Protein AF-A1D9Z2-F1 (afdb_monomer)

Organism: Neosartorya fischeri (strain ATCC 1020 / DSM 3700 / CBS 544.65 / FGSC A1164 / JCM 1740 / NRRL 181 / WB 181) (NCBI:txid331117)

Radius of gyration: 16.31 Å; Cα contacts (8 Å, |Δi|>4): 126; chains: 1; bounding box: 40×35×43 Å

pLDDT: mean 83.29, std 16.15, range [29.52, 97.5]

Mean predicted aligned error: 6.95 Å

Structure (mmCIF, N/CA/C/O backbone):
data_AF-A1D9Z2-F1
#
_entry.id   AF-A1D9Z2-F1
#
loop_
_atom_site.group_PDB
_atom_site.id
_atom_site.type_symbol
_atom_site.label_atom_id
_atom_site.label_alt_id
_atom_site.label_comp_id
_atom_site.label_asym_id
_atom_site.label_entity_id
_atom_site.label_seq_id
_atom_site.pdbx_PDB_ins_code
_atom_site.Cartn_x
_atom_site.Cartn_y
_atom_site.Cartn_z
_atom_site.occupancy
_atom_site.B_iso_or_equiv
_atom_site.auth_seq_id
_atom_site.auth_comp_id
_atom_site.auth_asym_id
_atom_site.auth_atom_id
_atom_site.pdbx_PDB_model_num
ATOM 1 N N . MET A 1 1 ? 7.547 5.326 12.084 1.00 36.62 1 MET A N 1
ATOM 2 C CA . MET A 1 1 ? 7.600 4.128 11.213 1.00 36.62 1 MET A CA 1
ATOM 3 C C . MET A 1 1 ? 7.059 4.426 9.799 1.00 36.62 1 MET A C 1
ATOM 5 O O . MET A 1 1 ? 6.545 3.532 9.152 1.00 36.62 1 MET A O 1
ATOM 9 N N . GLN A 1 2 ? 7.168 5.673 9.308 1.00 29.52 2 GLN A N 1
ATOM 10 C CA . GLN A 1 2 ? 6.554 6.148 8.047 1.00 29.52 2 GLN A CA 1
ATOM 11 C C . GLN A 1 2 ? 7.532 6.206 6.851 1.00 29.52 2 GLN A C 1
ATOM 13 O O . GLN A 1 2 ? 7.168 6.689 5.788 1.00 29.52 2 GLN A O 1
ATOM 18 N N . GLY A 1 3 ? 8.778 5.746 7.005 1.00 30.75 3 GLY A N 1
ATOM 19 C CA . GLY A 1 3 ? 9.858 6.056 6.057 1.00 30.75 3 GLY A CA 1
ATOM 20 C C . GLY A 1 3 ? 10.203 4.991 5.013 1.00 30.75 3 GLY A C 1
ATOM 21 O O . GLY A 1 3 ? 11.118 5.229 4.236 1.00 30.75 3 GLY A O 1
ATOM 22 N N . CYS A 1 4 ? 9.552 3.822 4.989 1.00 38.91 4 CYS A N 1
ATOM 23 C CA . CYS A 1 4 ? 10.131 2.691 4.250 1.00 38.91 4 CYS A CA 1
ATOM 24 C C . CYS A 1 4 ? 9.956 2.771 2.725 1.00 38.91 4 CYS A C 1
ATOM 26 O O . CYS A 1 4 ? 10.898 2.476 2.013 1.00 38.91 4 CYS A O 1
ATOM 28 N N . ILE A 1 5 ? 8.807 3.204 2.197 1.00 45.16 5 ILE A N 1
ATOM 29 C CA . ILE A 1 5 ? 8.545 3.085 0.746 1.00 45.16 5 ILE A CA 1
ATOM 30 C C . ILE A 1 5 ? 9.251 4.179 -0.067 1.00 45.16 5 ILE A C 1
ATOM 32 O O . ILE A 1 5 ? 9.808 3.904 -1.127 1.00 45.16 5 ILE A O 1
ATOM 36 N N . VAL A 1 6 ? 9.236 5.426 0.421 1.00 42.53 6 VAL A N 1
ATOM 37 C CA . VAL A 1 6 ? 9.771 6.576 -0.332 1.00 42.53 6 VAL A CA 1
ATOM 38 C C . VAL A 1 6 ? 11.296 6.509 -0.436 1.00 42.53 6 VAL A C 1
ATOM 40 O O . VAL A 1 6 ? 11.840 6.789 -1.500 1.00 42.53 6 VAL A O 1
ATOM 43 N N . ALA A 1 7 ? 11.977 6.075 0.633 1.00 40.06 7 ALA A N 1
ATOM 44 C CA . ALA A 1 7 ? 13.420 5.842 0.602 1.00 40.06 7 ALA A CA 1
ATOM 45 C C . ALA A 1 7 ? 13.779 4.757 -0.426 1.00 40.06 7 ALA A C 1
ATOM 47 O O . ALA A 1 7 ? 14.682 4.952 -1.235 1.00 40.06 7 ALA A O 1
ATOM 48 N N . THR A 1 8 ? 13.005 3.669 -0.464 1.00 52.28 8 THR A N 1
ATOM 49 C CA . THR A 1 8 ? 13.242 2.562 -1.389 1.00 52.28 8 THR A CA 1
ATOM 50 C C . THR A 1 8 ? 13.049 2.969 -2.849 1.00 52.28 8 THR A C 1
ATOM 52 O O . THR A 1 8 ? 13.911 2.652 -3.652 1.00 52.28 8 THR A O 1
ATOM 55 N N . LEU A 1 9 ? 12.001 3.711 -3.233 1.00 58.03 9 LEU A N 1
ATOM 56 C CA . LEU A 1 9 ? 11.793 4.069 -4.649 1.00 58.03 9 LEU A CA 1
ATOM 57 C C . LEU A 1 9 ? 12.885 4.981 -5.232 1.00 58.03 9 LEU A C 1
ATOM 59 O O . LEU A 1 9 ? 13.312 4.748 -6.358 1.00 58.03 9 LEU A O 1
ATOM 63 N N . GLY A 1 10 ? 13.353 5.981 -4.476 1.00 56.97 10 GLY A N 1
ATOM 64 C CA . GLY A 1 10 ? 14.457 6.839 -4.923 1.00 56.97 10 GLY A CA 1
ATOM 65 C C . GLY A 1 10 ? 15.761 6.056 -5.082 1.00 56.97 10 GLY A C 1
ATOM 66 O O . GLY A 1 10 ? 16.444 6.189 -6.088 1.00 56.97 10 GLY A O 1
ATOM 67 N N . GLN A 1 11 ? 16.050 5.158 -4.134 1.00 56.34 11 GLN A N 1
ATOM 68 C CA . GLN A 1 11 ? 17.200 4.260 -4.227 1.00 56.34 11 GLN A CA 1
ATOM 69 C C . GLN A 1 11 ? 17.066 3.289 -5.410 1.00 56.34 11 GLN A C 1
ATOM 71 O O . GLN A 1 11 ? 18.029 3.080 -6.131 1.00 56.34 11 GLN A O 1
ATOM 76 N N . LEU A 1 12 ? 15.878 2.727 -5.659 1.00 59.41 12 LEU A N 1
ATOM 77 C CA . LEU A 1 12 ? 15.639 1.778 -6.753 1.00 59.41 12 LEU A CA 1
ATOM 78 C C . LEU A 1 12 ? 15.907 2.371 -8.142 1.00 59.41 12 LEU A C 1
ATOM 80 O O . LEU A 1 12 ? 16.371 1.639 -9.009 1.00 59.41 12 LEU A O 1
ATOM 84 N N . LEU A 1 13 ? 15.633 3.661 -8.356 1.00 59.94 13 LEU A N 1
ATOM 85 C CA . LEU A 1 13 ? 15.839 4.324 -9.651 1.00 59.94 13 LEU A CA 1
ATOM 86 C C . LEU A 1 13 ? 17.321 4.597 -9.976 1.00 59.94 13 LEU A C 1
ATOM 88 O O . LEU A 1 13 ? 17.643 4.863 -11.130 1.00 59.94 13 LEU A O 1
ATOM 92 N N . GLU A 1 14 ? 18.219 4.509 -8.990 1.00 59.53 14 GLU A N 1
ATOM 93 C CA . GLU A 1 14 ? 19.652 4.816 -9.140 1.00 59.53 14 GLU A CA 1
ATOM 94 C C . GLU A 1 14 ? 20.565 3.577 -9.020 1.00 59.53 14 GLU A C 1
ATOM 96 O O . GLU A 1 14 ? 21.788 3.686 -9.128 1.00 59.53 14 GLU A O 1
ATOM 101 N N . ILE A 1 15 ? 20.007 2.382 -8.794 1.00 58.81 15 ILE A N 1
ATOM 102 C CA . ILE A 1 15 ? 20.791 1.170 -8.522 1.00 58.81 15 ILE A CA 1
ATOM 103 C C . ILE A 1 15 ? 21.164 0.435 -9.819 1.00 58.81 15 ILE A C 1
ATOM 105 O O . ILE A 1 15 ? 20.373 -0.308 -10.398 1.00 58.81 15 ILE A O 1
ATOM 109 N N . SER A 1 16 ? 22.432 0.566 -10.218 1.00 55.09 16 SER A N 1
ATOM 110 C CA . SER A 1 16 ? 23.052 -0.200 -11.310 1.00 55.09 16 SER A CA 1
ATOM 111 C C . SER A 1 16 ? 23.596 -1.576 -10.883 1.00 55.09 16 SER A C 1
ATOM 113 O O . SER A 1 16 ? 23.744 -2.460 -11.723 1.00 55.09 16 SER A O 1
ATOM 115 N N . GLU A 1 17 ? 23.871 -1.780 -9.589 1.00 59.50 17 GLU A N 1
ATOM 116 C CA . GLU A 1 17 ? 24.565 -2.967 -9.037 1.00 59.50 17 GLU A CA 1
ATOM 117 C C . GLU A 1 17 ? 23.625 -4.075 -8.517 1.00 59.50 17 GLU A C 1
ATOM 119 O O . GLU A 1 17 ? 24.078 -5.097 -8.005 1.00 59.50 17 GLU A O 1
ATOM 124 N N . GLY A 1 18 ? 22.309 -3.912 -8.674 1.00 66.94 18 GLY A N 1
ATOM 125 C CA . GLY A 1 18 ? 21.313 -4.878 -8.206 1.00 66.94 18 GLY A CA 1
ATOM 126 C C . GLY A 1 18 ? 20.548 -4.405 -6.972 1.00 66.94 18 GLY A C 1
ATOM 127 O O . GLY A 1 18 ? 21.091 -3.804 -6.049 1.00 66.94 18 GLY A O 1
ATOM 128 N N . ILE A 1 19 ? 19.247 -4.672 -6.968 1.00 72.19 19 ILE A N 1
ATOM 129 C CA . ILE A 1 19 ? 18.326 -4.229 -5.922 1.00 72.19 19 ILE A CA 1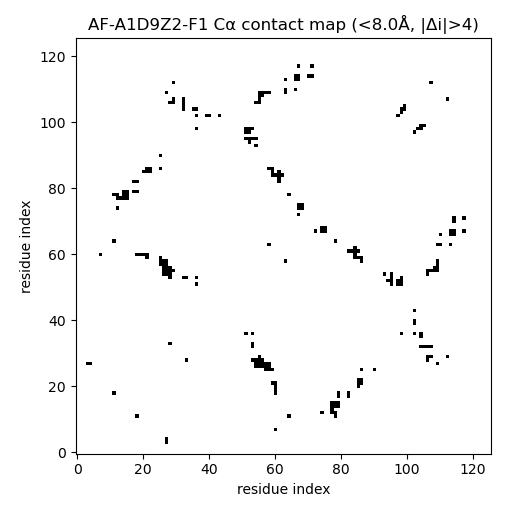
ATOM 130 C C . ILE A 1 19 ? 18.540 -5.066 -4.647 1.00 72.19 19 ILE A C 1
ATOM 132 O O . ILE A 1 19 ? 18.545 -6.297 -4.738 1.00 72.19 19 ILE A O 1
ATOM 136 N N . PRO A 1 20 ? 18.689 -4.445 -3.459 1.00 80.06 20 PRO A N 1
ATOM 137 C CA . PRO A 1 20 ? 18.876 -5.184 -2.215 1.00 80.06 20 PRO A CA 1
ATOM 138 C C . PRO A 1 20 ? 17.625 -6.003 -1.845 1.00 80.06 20 PRO A C 1
ATOM 140 O O . PRO A 1 20 ? 16.519 -5.669 -2.286 1.00 80.06 20 PRO A O 1
ATOM 143 N N . PRO A 1 21 ? 17.765 -7.039 -0.996 1.00 84.25 21 PRO A N 1
ATOM 144 C CA . PRO A 1 21 ? 16.621 -7.746 -0.424 1.00 84.25 21 PRO A CA 1
ATOM 145 C C . PRO A 1 21 ? 15.637 -6.796 0.279 1.00 84.25 21 PRO A C 1
ATOM 147 O O . PRO A 1 21 ? 16.034 -5.785 0.860 1.00 84.25 21 PRO A O 1
ATOM 150 N N . THR A 1 22 ? 14.351 -7.133 0.229 1.00 88.75 22 THR A N 1
ATOM 151 C CA . THR A 1 22 ? 13.253 -6.425 0.902 1.00 88.75 22 THR A CA 1
ATOM 152 C C . THR A 1 22 ? 13.250 -6.694 2.404 1.00 88.75 22 THR A C 1
ATOM 154 O O . THR A 1 22 ? 12.966 -5.800 3.202 1.00 88.75 22 THR A O 1
ATOM 157 N N . GLY A 1 23 ? 13.503 -7.947 2.794 1.00 83.00 23 GLY A N 1
ATOM 158 C CA . GLY A 1 23 ? 13.339 -8.407 4.170 1.00 83.00 23 GLY A CA 1
ATOM 159 C C . GLY A 1 23 ? 14.110 -7.575 5.212 1.00 83.00 23 GLY A C 1
ATOM 160 O O . GLY A 1 23 ? 15.140 -6.976 4.906 1.00 83.00 23 GLY A O 1
ATOM 161 N N . PRO A 1 24 ? 13.646 -7.546 6.479 1.00 85.44 24 PRO A N 1
ATOM 162 C CA . PRO A 1 24 ? 12.653 -8.453 7.069 1.00 85.44 24 PRO A CA 1
ATOM 163 C C . PRO A 1 24 ? 11.211 -7.908 7.089 1.00 85.44 24 PRO A C 1
ATOM 165 O O . PRO A 1 24 ? 10.319 -8.556 7.646 1.00 85.44 24 PRO A O 1
ATOM 168 N N . VAL A 1 25 ? 10.964 -6.712 6.539 1.00 88.06 25 VAL A N 1
ATOM 169 C CA . VAL A 1 25 ? 9.644 -6.065 6.587 1.00 88.06 25 VAL A CA 1
ATOM 170 C C . VAL A 1 25 ? 9.006 -5.999 5.209 1.00 88.06 25 VAL A C 1
ATOM 172 O O . VAL A 1 25 ? 9.528 -5.340 4.323 1.00 88.06 25 VAL A O 1
ATOM 175 N N . TYR A 1 26 ? 7.843 -6.636 5.063 1.00 92.81 26 TYR A N 1
ATOM 176 C CA . TYR A 1 26 ? 7.163 -6.781 3.772 1.00 92.81 26 TYR A CA 1
ATOM 177 C C . TYR A 1 26 ? 5.823 -6.056 3.709 1.00 92.81 26 TYR A C 1
ATOM 179 O O . TYR A 1 26 ? 5.102 -6.222 2.738 1.00 92.81 26 TYR A O 1
ATOM 187 N N . ILE A 1 27 ? 5.438 -5.289 4.728 1.00 94.19 27 ILE A N 1
ATOM 188 C CA . ILE A 1 27 ? 4.160 -4.565 4.747 1.00 94.19 27 ILE A CA 1
ATOM 189 C C . ILE A 1 27 ? 4.341 -3.100 4.364 1.00 94.19 27 ILE A C 1
ATOM 191 O O . ILE A 1 27 ? 5.353 -2.483 4.694 1.00 94.19 27 ILE A O 1
ATOM 195 N N . PHE A 1 28 ? 3.341 -2.532 3.696 1.00 94.88 28 PHE A N 1
ATOM 196 C CA . PHE A 1 28 ? 3.370 -1.146 3.235 1.00 94.88 28 PHE A CA 1
ATOM 197 C C . PHE A 1 28 ? 2.084 -0.395 3.612 1.00 94.88 28 PHE A C 1
ATOM 199 O O . PHE A 1 28 ? 1.046 -1.001 3.886 1.00 94.88 28 PHE A O 1
ATOM 206 N N . ALA A 1 29 ? 2.150 0.936 3.602 1.00 96.12 29 ALA A N 1
ATOM 207 C CA . ALA A 1 29 ? 1.001 1.824 3.754 1.00 96.12 29 ALA A CA 1
ATOM 208 C C . ALA A 1 29 ? 1.125 3.007 2.787 1.00 96.12 29 ALA A C 1
ATOM 210 O O . ALA A 1 29 ? 2.212 3.570 2.650 1.00 96.12 29 ALA A O 1
ATOM 211 N N . ASP A 1 30 ? 0.028 3.397 2.136 1.00 97.38 30 ASP A N 1
ATOM 212 C CA . ASP A 1 30 ? -0.010 4.636 1.356 1.00 97.38 30 ASP A CA 1
ATOM 213 C C . ASP A 1 30 ? -0.063 5.845 2.302 1.00 97.38 30 ASP A C 1
ATOM 215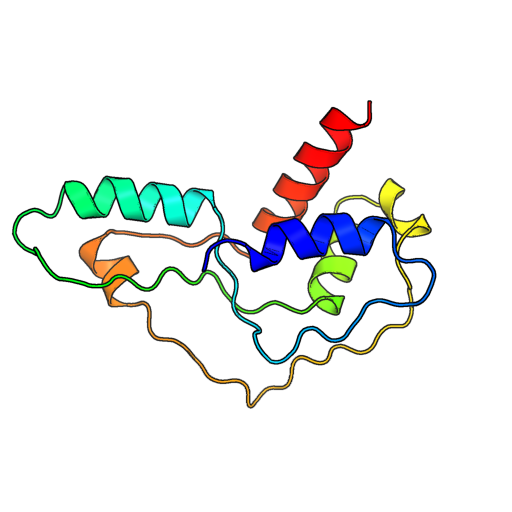 O O . ASP A 1 30 ? -0.804 5.850 3.289 1.00 97.38 30 ASP A O 1
ATOM 219 N N . VAL A 1 31 ? 0.705 6.895 2.004 1.00 96.12 31 VAL A N 1
ATOM 220 C CA . VAL A 1 31 ? 0.746 8.117 2.823 1.00 96.12 31 VAL A CA 1
ATOM 221 C C . VAL A 1 31 ? -0.623 8.801 2.929 1.00 96.12 31 VAL A C 1
ATOM 223 O O . VAL A 1 31 ? -0.927 9.391 3.963 1.00 96.12 31 VAL A O 1
ATOM 226 N N . ARG A 1 32 ? -1.471 8.682 1.901 1.00 97.44 32 ARG A N 1
ATOM 227 C CA . ARG A 1 32 ? -2.834 9.230 1.872 1.00 97.44 32 ARG A CA 1
ATOM 228 C C . ARG A 1 32 ? -3.753 8.462 2.8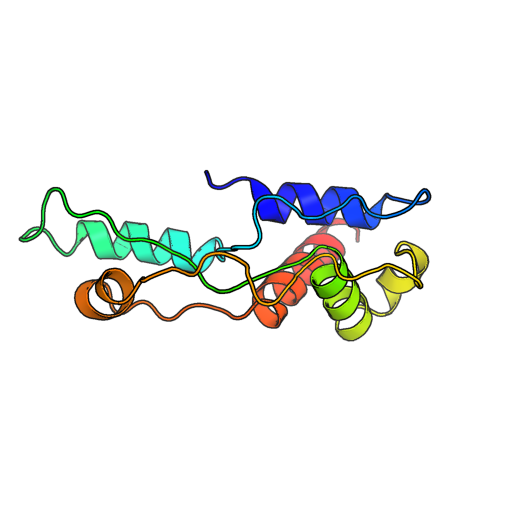11 1.00 97.44 32 ARG A C 1
ATOM 230 O O . ARG A 1 32 ? -4.518 9.087 3.535 1.00 97.44 32 ARG A O 1
ATOM 237 N N . ASP A 1 33 ? -3.626 7.138 2.863 1.00 97.25 33 ASP A N 1
ATOM 238 C CA . ASP A 1 33 ? -4.392 6.300 3.795 1.00 97.25 33 ASP A CA 1
ATOM 239 C C . ASP A 1 33 ? -3.969 6.591 5.242 1.00 97.25 33 ASP A C 1
ATOM 241 O O . ASP A 1 33 ? -4.797 6.652 6.148 1.00 97.25 33 ASP A O 1
ATOM 245 N N . VAL A 1 34 ? -2.671 6.827 5.465 1.00 96.75 34 VAL A N 1
ATOM 246 C CA . VAL A 1 34 ? -2.154 7.235 6.775 1.00 96.75 34 VAL A CA 1
ATOM 247 C C . VAL A 1 34 ? -2.671 8.619 7.163 1.00 96.75 34 VAL A C 1
ATOM 249 O O . VAL A 1 34 ? -3.079 8.797 8.308 1.00 96.75 34 VAL A O 1
ATOM 252 N N . ALA A 1 35 ? -2.676 9.592 6.251 1.00 96.69 35 ALA A N 1
ATOM 253 C CA . ALA A 1 35 ? -3.211 10.926 6.518 1.00 96.69 35 ALA A CA 1
ATOM 254 C C . ALA A 1 35 ? -4.709 10.872 6.858 1.00 96.69 35 ALA A C 1
ATOM 256 O O . ALA A 1 35 ? -5.122 11.417 7.881 1.00 96.69 35 ALA A O 1
ATOM 257 N N . GLU A 1 36 ? -5.490 10.135 6.068 1.00 96.12 36 GLU A N 1
ATOM 258 C CA . GLU A 1 36 ? -6.918 9.915 6.307 1.00 96.12 36 GLU A CA 1
ATOM 259 C C . GLU A 1 36 ? -7.164 9.273 7.676 1.00 96.12 36 GLU A C 1
ATOM 261 O O . GLU A 1 36 ? -8.026 9.717 8.434 1.00 96.12 36 GLU A O 1
ATOM 266 N N . ALA A 1 37 ? -6.358 8.271 8.044 1.00 95.19 37 ALA A N 1
ATOM 267 C CA . ALA A 1 37 ? -6.450 7.626 9.347 1.00 95.19 37 ALA A CA 1
ATOM 268 C C . ALA A 1 37 ? -6.239 8.613 10.502 1.00 95.19 37 ALA A C 1
ATOM 270 O O . ALA A 1 37 ? -6.941 8.525 11.506 1.00 95.19 37 ALA A O 1
ATOM 271 N N . HIS A 1 38 ? -5.296 9.553 10.371 1.00 94.19 38 HIS A N 1
ATOM 272 C CA . HIS A 1 38 ? -5.054 10.564 11.403 1.00 94.19 38 HIS A CA 1
ATOM 273 C C . HIS A 1 38 ? -6.228 11.536 11.528 1.00 94.19 38 HIS A C 1
ATOM 275 O O . HIS A 1 38 ? -6.635 11.832 12.648 1.00 94.19 38 HIS A O 1
ATOM 281 N N . VAL A 1 39 ? -6.783 12.003 10.405 1.00 94.25 39 VAL A N 1
ATOM 2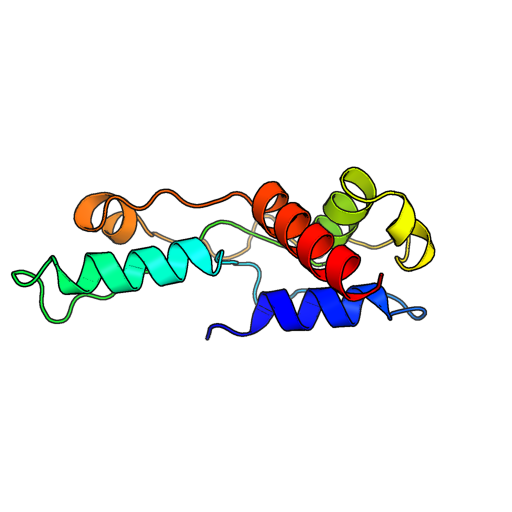82 C CA . VAL A 1 39 ? -7.939 12.915 10.405 1.00 94.25 39 VAL A CA 1
ATOM 283 C C . VAL A 1 39 ? -9.146 12.240 11.050 1.00 94.25 39 VAL A C 1
ATOM 285 O O . VAL A 1 39 ? -9.691 12.758 12.022 1.00 94.25 39 VAL A O 1
ATOM 288 N N . ARG A 1 40 ? -9.506 11.036 10.596 1.00 93.44 40 ARG A N 1
ATOM 289 C CA . ARG A 1 40 ? -10.671 10.312 11.123 1.00 93.44 40 ARG A CA 1
ATOM 290 C C . ARG A 1 40 ? -10.503 9.899 12.578 1.00 93.44 40 ARG A C 1
ATOM 292 O O . ARG A 1 40 ? -11.460 9.940 13.339 1.00 93.44 40 ARG A O 1
ATOM 299 N N . ALA A 1 41 ? -9.293 9.534 13.003 1.00 92.06 41 ALA A N 1
ATOM 300 C CA . ALA A 1 41 ? -9.046 9.166 14.395 1.00 92.06 41 ALA A CA 1
ATOM 301 C C . ALA A 1 41 ? -9.299 10.321 15.380 1.00 92.06 41 ALA A C 1
ATOM 303 O O . ALA A 1 41 ? -9.630 10.055 16.533 1.00 92.06 41 ALA A O 1
ATOM 304 N N . ILE A 1 42 ? -9.170 11.581 14.948 1.00 91.00 42 ILE A N 1
ATOM 305 C CA . ILE A 1 42 ? -9.489 12.753 15.781 1.00 91.00 42 ILE A CA 1
ATOM 306 C C . ILE A 1 42 ? -11.006 12.896 15.978 1.00 91.00 42 ILE A C 1
ATOM 308 O O . ILE A 1 42 ? -11.447 13.348 17.032 1.00 91.00 42 ILE A O 1
ATOM 312 N N . GLU A 1 43 ? -11.805 12.497 14.988 1.00 87.69 43 GLU A N 1
ATOM 313 C CA . GLU A 1 43 ? -13.266 12.633 15.010 1.00 87.69 43 GLU A CA 1
ATOM 314 C C . GLU A 1 43 ? -13.948 11.564 15.881 1.00 87.69 43 GLU A C 1
ATOM 316 O O . GLU A 1 43 ? -15.041 11.792 16.400 1.00 87.69 43 GLU A O 1
ATOM 321 N N . VAL A 1 44 ? -13.293 10.422 16.118 1.00 83.56 44 VAL A N 1
ATOM 322 C CA . VAL A 1 44 ? -13.810 9.341 16.977 1.00 83.56 44 VAL A CA 1
ATOM 323 C C . VAL A 1 44 ? -13.407 9.570 18.444 1.00 83.56 44 VAL A C 1
ATOM 325 O O . VAL A 1 44 ? -12.661 8.800 19.050 1.00 83.56 44 VAL A O 1
ATOM 328 N N . VAL A 1 45 ? -13.903 10.671 19.021 1.00 64.75 45 VAL A N 1
ATOM 329 C CA . VAL A 1 45 ? -13.555 11.166 20.374 1.00 64.75 45 VAL A CA 1
ATOM 330 C C . VAL A 1 45 ? -13.930 10.184 21.495 1.00 64.75 45 VAL A C 1
ATOM 332 O O . VAL A 1 45 ? -13.228 10.101 22.503 1.00 64.75 45 VAL A O 1
ATOM 335 N N . GLU A 1 46 ? -14.992 9.397 21.304 1.00 65.31 46 GLU A N 1
ATOM 336 C CA . GLU A 1 46 ? -15.476 8.376 22.255 1.00 65.31 46 GLU A CA 1
ATOM 337 C C . GLU A 1 46 ? -14.446 7.245 22.498 1.00 65.31 46 GLU A C 1
ATOM 339 O O . GLU A 1 46 ? -14.563 6.482 23.454 1.00 65.31 46 GLU A O 1
ATOM 344 N N . ASP A 1 47 ? -13.402 7.164 21.663 1.00 58.75 47 ASP A N 1
ATOM 345 C CA . ASP A 1 47 ? -12.459 6.049 21.574 1.00 58.75 47 ASP A CA 1
ATOM 346 C C . ASP A 1 47 ? -10.993 6.437 21.849 1.00 58.75 47 ASP A C 1
ATOM 348 O O . ASP A 1 47 ? -10.046 5.843 21.312 1.00 58.75 47 ASP A O 1
ATOM 352 N N . GLY A 1 48 ? -10.783 7.421 22.727 1.00 69.88 48 GLY A N 1
ATOM 353 C CA . GLY A 1 48 ? -9.451 7.797 23.201 1.00 69.88 48 GLY A CA 1
ATOM 354 C C . GLY A 1 48 ? -8.604 6.584 23.626 1.00 69.88 48 GLY A C 1
ATOM 355 O O . GLY A 1 48 ? -9.070 5.673 24.308 1.00 69.88 48 GLY A O 1
ATOM 356 N N . GLY A 1 49 ? -7.334 6.553 23.207 1.00 79.94 49 GLY A N 1
ATOM 357 C CA . GLY A 1 49 ? -6.389 5.481 23.557 1.00 79.94 49 GLY A CA 1
ATOM 358 C C . GLY A 1 49 ? -6.406 4.250 22.640 1.00 79.94 49 GLY A C 1
ATOM 359 O O . GLY A 1 49 ? -5.665 3.295 22.891 1.00 79.94 49 GLY A O 1
ATOM 360 N N . ARG A 1 50 ? -7.194 4.245 21.556 1.00 86.25 50 ARG A N 1
ATOM 361 C CA . ARG A 1 50 ? -7.131 3.179 20.543 1.00 86.25 50 ARG A CA 1
ATOM 362 C C . ARG A 1 50 ? -5.922 3.327 19.616 1.00 86.25 50 ARG A C 1
ATOM 364 O O . ARG A 1 50 ? -5.437 4.417 19.332 1.00 86.25 50 ARG A O 1
ATOM 371 N N . ARG A 1 51 ? -5.439 2.184 19.122 1.00 90.56 51 ARG A N 1
ATOM 372 C CA . ARG A 1 51 ? -4.388 2.086 18.101 1.00 90.56 51 ARG A CA 1
ATOM 373 C C . ARG A 1 51 ? -4.994 1.509 16.828 1.00 90.56 51 ARG A C 1
ATOM 375 O O . ARG A 1 51 ? -5.617 0.447 16.883 1.00 90.56 51 ARG A O 1
ATOM 382 N N . PHE A 1 52 ? -4.773 2.184 15.707 1.00 93.44 52 PHE A N 1
ATOM 383 C CA . PHE A 1 52 ? -5.237 1.764 14.388 1.00 93.44 52 PHE A CA 1
ATOM 384 C C . PHE A 1 52 ? -4.039 1.351 13.544 1.00 93.44 52 PHE A C 1
ATOM 386 O O . PHE A 1 52 ? -3.095 2.123 13.385 1.00 93.44 52 PHE A O 1
ATOM 393 N N . PHE A 1 53 ? -4.051 0.115 13.049 1.00 94.69 53 PHE A N 1
ATOM 394 C CA . PHE A 1 53 ? -2.962 -0.390 12.226 1.00 94.69 53 PHE A CA 1
ATOM 395 C C . PHE A 1 53 ? -3.255 -0.107 10.753 1.00 94.69 53 PHE A C 1
ATOM 397 O O . PHE A 1 53 ? -4.183 -0.680 10.189 1.00 94.69 53 PHE A O 1
ATOM 404 N N . THR A 1 54 ? -2.480 0.786 10.145 1.00 96.19 54 THR A N 1
ATOM 405 C CA . THR A 1 54 ? -2.633 1.201 8.749 1.00 96.19 54 THR A CA 1
ATOM 406 C C . THR A 1 54 ? -1.702 0.399 7.849 1.00 96.19 54 THR A C 1
ATOM 408 O O . THR A 1 54 ? -0.520 0.704 7.731 1.00 96.19 54 THR A O 1
ATOM 411 N N . VAL A 1 55 ? -2.234 -0.657 7.233 1.00 96.31 55 VAL A N 1
ATOM 412 C CA . VAL A 1 55 ? -1.486 -1.538 6.320 1.00 96.31 55 VAL A CA 1
ATOM 413 C C . VAL A 1 55 ? -2.323 -1.799 5.077 1.00 96.31 55 VAL A C 1
ATOM 415 O O . VAL A 1 55 ? -3.441 -2.303 5.191 1.00 96.31 55 VAL A O 1
ATOM 418 N N . GLY A 1 56 ? -1.773 -1.473 3.906 1.00 94.00 56 GLY A N 1
ATOM 419 C CA . GLY A 1 56 ? -2.443 -1.648 2.617 1.00 94.00 56 GLY A CA 1
ATOM 420 C C . GLY A 1 56 ? -2.177 -2.991 1.948 1.00 94.00 56 GLY A C 1
ATOM 421 O O . GLY A 1 56 ? -2.992 -3.462 1.159 1.00 94.00 56 GLY A O 1
ATOM 422 N N . GLY A 1 57 ? -1.080 -3.657 2.303 1.00 94.50 57 GLY A N 1
ATOM 423 C CA . GLY A 1 57 ? -0.745 -4.951 1.733 1.00 94.50 57 GLY A CA 1
ATOM 424 C C . GLY A 1 57 ? 0.706 -5.340 1.957 1.00 94.50 57 GLY A C 1
ATOM 425 O O . GLY A 1 57 ? 1.430 -4.711 2.734 1.00 94.50 57 GLY A O 1
ATOM 426 N N . PHE A 1 58 ? 1.120 -6.364 1.215 1.00 94.81 58 PHE A N 1
ATOM 427 C CA . PHE A 1 58 ? 2.512 -6.772 1.123 1.00 94.81 58 PHE A CA 1
ATOM 428 C C . PHE A 1 58 ? 3.227 -6.114 -0.064 1.00 94.81 58 PHE A C 1
ATOM 430 O O . PHE A 1 58 ? 2.611 -5.851 -1.098 1.00 94.81 58 PHE A O 1
ATOM 437 N N . PHE A 1 59 ? 4.536 -5.917 0.057 1.00 94.69 59 PHE A N 1
ATOM 438 C CA . PHE A 1 59 ? 5.429 -5.487 -1.010 1.00 94.69 59 PHE A CA 1
ATOM 439 C C . PHE A 1 59 ? 6.720 -6.312 -1.006 1.00 94.69 59 PHE A C 1
ATOM 441 O O . PHE A 1 59 ? 7.075 -6.944 -0.013 1.00 94.69 59 PHE A O 1
ATOM 448 N N . SER A 1 60 ? 7.420 -6.269 -2.133 1.00 92.75 60 SER A N 1
ATOM 449 C CA . SER A 1 60 ? 8.841 -6.588 -2.231 1.00 92.75 60 SER A CA 1
ATOM 450 C C . SER A 1 60 ? 9.489 -5.646 -3.230 1.00 92.75 60 SER A C 1
ATOM 452 O O . SER A 1 60 ? 8.800 -5.077 -4.084 1.00 92.75 60 SER A O 1
ATOM 454 N N . ASN A 1 61 ? 10.803 -5.472 -3.150 1.00 90.50 61 ASN A N 1
ATOM 455 C CA . ASN A 1 61 ? 11.521 -4.621 -4.090 1.00 90.50 61 ASN A CA 1
ATOM 456 C C . ASN A 1 61 ? 11.367 -5.138 -5.531 1.00 90.50 61 ASN A C 1
ATOM 458 O O . ASN A 1 61 ? 11.232 -4.339 -6.457 1.00 90.50 61 ASN A O 1
ATOM 462 N N . LYS A 1 62 ? 11.266 -6.465 -5.715 1.00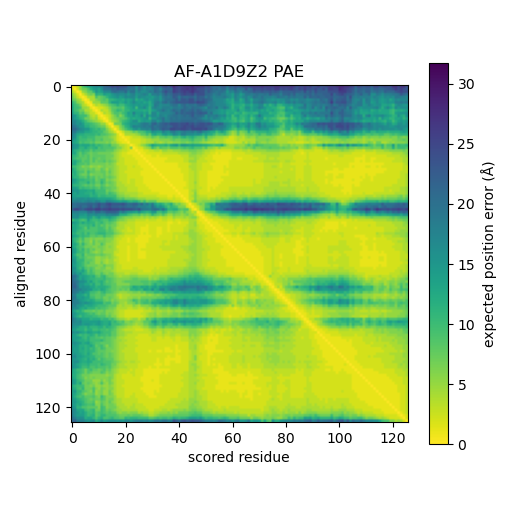 90.56 62 LYS A N 1
ATOM 463 C CA . LYS A 1 62 ? 10.902 -7.093 -6.995 1.00 90.56 62 LYS A CA 1
ATOM 464 C C . LYS A 1 62 ? 9.536 -6.650 -7.491 1.00 90.56 62 LYS A C 1
ATOM 466 O O . LYS A 1 62 ? 9.424 -6.195 -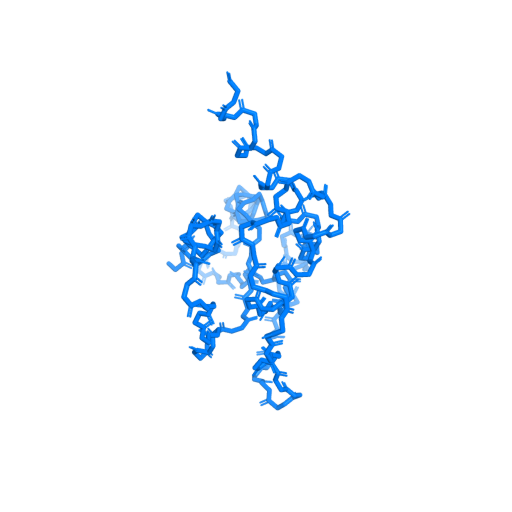8.625 1.00 90.56 62 LYS A O 1
ATOM 471 N N . ARG A 1 63 ? 8.508 -6.739 -6.646 1.00 92.69 63 ARG A N 1
ATOM 472 C CA . ARG A 1 63 ? 7.140 -6.344 -7.010 1.00 92.69 63 ARG A CA 1
ATOM 473 C C . ARG A 1 63 ? 7.030 -4.854 -7.307 1.00 92.69 63 ARG A C 1
ATOM 475 O O . ARG A 1 63 ? 6.314 -4.483 -8.229 1.00 92.69 63 ARG A O 1
ATOM 482 N N . ILE A 1 64 ? 7.749 -4.007 -6.567 1.00 92.12 64 ILE A N 1
ATOM 483 C CA . ILE A 1 64 ? 7.833 -2.573 -6.872 1.00 92.12 64 ILE A CA 1
ATOM 484 C C . ILE A 1 64 ? 8.455 -2.378 -8.257 1.00 92.12 64 ILE A C 1
ATOM 486 O O . ILE A 1 64 ? 7.838 -1.725 -9.093 1.00 92.12 64 ILE A O 1
ATOM 490 N N . ALA A 1 65 ? 9.618 -2.977 -8.532 1.00 89.44 65 ALA A N 1
ATOM 491 C CA . ALA A 1 65 ? 10.277 -2.868 -9.834 1.00 89.44 65 ALA A CA 1
ATOM 492 C C . ALA A 1 65 ? 9.384 -3.368 -10.985 1.00 89.44 65 ALA A C 1
ATOM 494 O O . ALA A 1 65 ? 9.314 -2.728 -12.031 1.00 89.44 65 ALA A O 1
ATOM 495 N N . ASP A 1 66 ? 8.652 -4.466 -10.786 1.00 90.75 66 ASP A N 1
ATOM 496 C CA . ASP A 1 66 ? 7.700 -4.992 -11.771 1.00 90.75 66 ASP A CA 1
ATOM 497 C C . ASP A 1 66 ? 6.563 -4.012 -12.059 1.00 90.75 66 ASP A C 1
ATOM 499 O O . ASP A 1 66 ? 6.251 -3.767 -13.224 1.00 90.75 66 ASP A O 1
ATOM 503 N N . VAL A 1 67 ? 5.990 -3.397 -11.020 1.00 92.75 67 VAL A N 1
ATOM 504 C CA . VAL A 1 67 ? 4.973 -2.356 -11.201 1.00 92.75 67 VAL A CA 1
ATOM 505 C C . VAL A 1 67 ? 5.553 -1.145 -11.926 1.00 92.75 67 VAL A C 1
ATOM 507 O O . VAL A 1 67 ? 4.894 -0.630 -12.824 1.00 92.75 67 VAL A O 1
ATOM 510 N N . ILE A 1 68 ? 6.765 -0.691 -11.580 1.00 90.69 68 ILE A N 1
ATOM 511 C CA . ILE A 1 68 ? 7.404 0.452 -12.254 1.00 90.69 68 ILE A CA 1
ATOM 512 C C . ILE A 1 68 ? 7.545 0.168 -13.752 1.00 90.69 68 ILE A C 1
ATOM 514 O O . ILE A 1 68 ? 7.133 1.003 -14.552 1.00 90.69 68 ILE A O 1
ATOM 518 N N . ARG A 1 69 ? 8.034 -1.021 -14.138 1.00 88.50 69 ARG A N 1
ATOM 519 C CA . ARG A 1 69 ? 8.143 -1.410 -15.556 1.00 88.50 69 ARG A CA 1
ATOM 520 C C . ARG A 1 69 ? 6.789 -1.426 -16.266 1.00 88.50 69 ARG A C 1
ATOM 522 O O . ARG A 1 69 ? 6.716 -1.068 -17.435 1.00 88.50 69 ARG A O 1
ATOM 529 N N . GLU A 1 70 ? 5.720 -1.818 -15.573 1.00 91.06 70 GLU A N 1
ATOM 530 C CA . GLU A 1 70 ? 4.373 -1.814 -16.151 1.00 91.06 70 GLU A CA 1
ATOM 531 C C . GLU A 1 70 ? 3.834 -0.390 -16.373 1.00 91.06 70 GLU A C 1
ATOM 533 O O . GLU A 1 70 ? 3.196 -0.117 -17.389 1.00 91.06 70 GLU A O 1
ATOM 538 N N . VAL A 1 71 ? 4.056 0.521 -15.421 1.00 89.19 71 VAL A N 1
ATOM 539 C CA . VAL A 1 71 ? 3.397 1.842 -15.404 1.00 89.19 71 VAL A CA 1
ATOM 540 C C . VAL A 1 71 ? 4.256 2.982 -15.953 1.00 89.19 71 VAL A C 1
ATOM 542 O O . VAL A 1 71 ? 3.719 4.051 -16.237 1.00 89.19 71 VAL A O 1
ATOM 545 N N . CYS A 1 72 ? 5.567 2.779 -16.087 1.00 85.62 72 CYS A N 1
ATOM 546 C CA . CYS A 1 72 ? 6.524 3.756 -16.601 1.00 85.62 72 CYS A CA 1
ATOM 547 C C . CYS A 1 72 ? 7.647 3.048 -17.386 1.00 85.62 72 CYS A C 1
ATOM 549 O O . CYS A 1 72 ? 8.732 2.817 -16.847 1.00 85.62 72 CYS A O 1
ATOM 551 N N . PRO A 1 73 ? 7.406 2.705 -18.665 1.00 81.44 73 PRO A N 1
ATOM 552 C CA . PRO A 1 73 ? 8.406 2.053 -19.514 1.00 81.44 73 PRO A CA 1
ATOM 553 C C . PRO A 1 73 ? 9.702 2.862 -19.665 1.00 81.44 73 PRO A C 1
ATOM 555 O O . PRO A 1 73 ? 10.780 2.286 -19.760 1.00 81.44 73 PRO A O 1
ATOM 558 N N . ASP A 1 74 ? 9.620 4.194 -19.611 1.00 79.38 74 ASP A N 1
ATOM 559 C CA . ASP A 1 74 ? 10.788 5.078 -19.726 1.00 79.38 74 ASP A CA 1
ATOM 560 C C . ASP A 1 74 ? 11.783 4.905 -18.563 1.00 79.38 74 ASP A C 1
ATOM 562 O O . ASP A 1 74 ? 12.980 5.137 -18.725 1.00 79.38 74 ASP A O 1
ATOM 566 N N . ALA A 1 75 ? 11.313 4.433 -17.402 1.00 73.06 75 ALA A N 1
ATOM 567 C CA . ALA A 1 75 ? 12.148 4.134 -16.240 1.00 73.06 75 ALA A CA 1
ATOM 568 C C . ALA A 1 75 ? 12.763 2.718 -16.276 1.00 73.06 75 ALA A C 1
ATOM 570 O O . ALA A 1 75 ? 13.535 2.361 -15.385 1.00 73.06 75 ALA A O 1
ATOM 571 N N . GLU A 1 76 ? 12.455 1.895 -17.290 1.00 69.88 76 GLU A N 1
ATOM 572 C CA . GLU A 1 76 ? 12.918 0.502 -17.370 1.00 69.88 76 GLU A CA 1
ATOM 573 C C . GLU A 1 76 ? 14.450 0.397 -17.411 1.00 69.88 76 GLU A C 1
ATOM 575 O O . GLU A 1 76 ? 15.022 -0.502 -16.795 1.00 69.88 76 GLU A O 1
ATOM 580 N N . GLY A 1 77 ? 15.122 1.330 -18.096 1.00 72.38 77 GLY A N 1
ATOM 581 C CA . GLY A 1 77 ? 16.577 1.304 -18.282 1.00 72.38 77 GLY A CA 1
ATOM 582 C C . GLY A 1 77 ? 17.389 1.405 -16.986 1.00 72.38 77 GLY A C 1
ATOM 583 O O . GLY A 1 77 ? 18.550 1.002 -16.976 1.00 72.38 77 GLY A O 1
ATOM 584 N N . GLY A 1 78 ? 16.787 1.908 -15.903 1.00 75.50 78 GLY A N 1
ATOM 585 C CA . GLY A 1 78 ? 17.424 2.035 -14.588 1.00 75.50 78 GLY A CA 1
ATOM 586 C C . GLY A 1 78 ? 17.215 0.837 -13.657 1.00 75.50 78 GLY A C 1
ATOM 587 O O . GLY A 1 78 ? 17.785 0.819 -12.572 1.00 75.50 78 GLY A O 1
ATOM 588 N N . LEU A 1 79 ? 16.407 -0.160 -14.043 1.00 81.06 79 LEU A N 1
ATOM 589 C CA . LEU A 1 79 ? 16.026 -1.266 -13.161 1.00 81.06 79 LEU A CA 1
ATOM 590 C C . LEU A 1 79 ? 16.657 -2.600 -13.599 1.00 81.06 79 LEU A C 1
ATOM 592 O O . LEU A 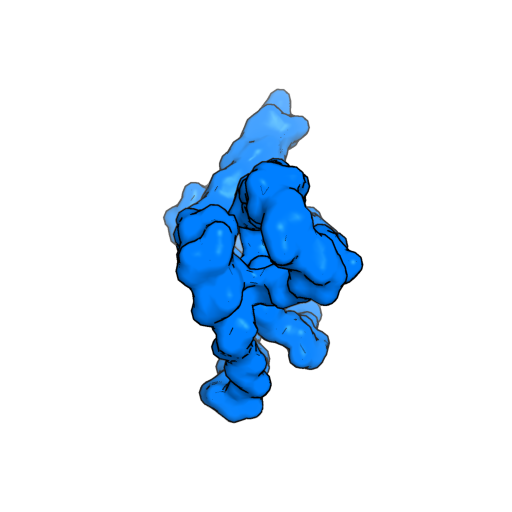1 79 ? 16.465 -3.024 -14.743 1.00 81.06 79 LEU A O 1
ATOM 596 N N . PRO A 1 80 ? 17.314 -3.351 -12.691 1.00 80.38 80 PRO A N 1
ATOM 597 C CA . PRO A 1 80 ? 17.767 -4.715 -12.968 1.00 80.38 80 PRO A CA 1
ATOM 598 C C . PRO A 1 80 ? 16.608 -5.607 -13.425 1.00 80.38 80 PRO A C 1
ATOM 600 O O . PRO A 1 80 ? 15.559 -5.604 -12.789 1.00 80.38 80 PRO A O 1
ATOM 603 N N . ARG A 1 81 ? 16.761 -6.378 -14.510 1.00 77.62 81 ARG A N 1
ATOM 604 C CA . ARG A 1 81 ? 15.679 -7.226 -15.058 1.00 77.62 81 ARG A CA 1
ATOM 605 C C . ARG A 1 81 ? 15.493 -8.538 -14.293 1.00 77.62 81 ARG A C 1
ATOM 607 O O . ARG A 1 81 ? 14.375 -8.869 -13.903 1.00 77.62 81 ARG A O 1
ATOM 614 N N . ASP A 1 82 ? 16.591 -9.241 -14.042 1.00 80.56 82 ASP A N 1
ATOM 615 C CA . ASP A 1 82 ? 16.581 -10.567 -13.427 1.00 80.56 82 ASP A CA 1
ATOM 616 C C . ASP A 1 82 ? 16.860 -10.456 -11.932 1.00 80.56 82 ASP A C 1
ATOM 618 O O . ASP A 1 82 ? 18.003 -10.436 -11.480 1.00 80.56 82 ASP A O 1
ATOM 622 N N . MET A 1 83 ? 15.785 -10.350 -11.159 1.00 82.06 83 MET A N 1
ATOM 623 C CA . MET A 1 83 ? 15.840 -10.226 -9.705 1.00 82.06 83 MET A CA 1
ATOM 624 C C . MET A 1 83 ? 14.909 -11.249 -9.041 1.00 82.06 83 MET A C 1
ATOM 626 O O . MET A 1 83 ? 13.770 -11.411 -9.490 1.00 82.06 83 MET A O 1
ATOM 630 N N . PRO A 1 84 ? 15.357 -11.938 -7.977 1.00 88.00 84 PRO A N 1
ATOM 631 C CA . PRO A 1 84 ? 14.496 -12.830 -7.212 1.00 88.00 84 PRO A CA 1
ATOM 632 C C . PRO A 1 84 ? 13.446 -12.029 -6.428 1.00 88.00 84 PRO A C 1
ATOM 634 O O . PRO A 1 84 ? 13.734 -10.942 -5.927 1.00 88.00 84 PRO A O 1
ATOM 637 N N . ASP A 1 85 ? 12.230 -12.570 -6.308 1.00 90.88 85 ASP A N 1
ATOM 638 C CA . ASP A 1 85 ? 11.271 -12.110 -5.297 1.00 90.88 85 ASP A CA 1
ATOM 639 C C . ASP A 1 85 ? 11.620 -12.805 -3.976 1.00 90.88 85 ASP A C 1
ATOM 641 O O . ASP A 1 85 ? 11.554 -14.031 -3.887 1.00 90.88 85 ASP A O 1
ATOM 645 N N . ASP A 1 86 ? 12.031 -12.039 -2.968 1.00 89.94 86 ASP A N 1
ATOM 646 C CA . ASP A 1 86 ? 12.347 -12.555 -1.633 1.00 89.94 86 ASP A CA 1
ATOM 647 C C . ASP A 1 86 ? 11.107 -12.672 -0.731 1.00 89.94 86 ASP A C 1
ATOM 649 O O . ASP A 1 86 ? 11.195 -13.153 0.400 1.00 89.94 86 ASP A O 1
ATOM 653 N N . PHE A 1 87 ? 9.930 -12.291 -1.238 1.00 91.00 87 PHE A N 1
ATOM 654 C CA . PHE A 1 87 ? 8.659 -12.529 -0.570 1.00 91.00 87 PHE A CA 1
ATOM 655 C C . PHE A 1 87 ? 8.274 -14.017 -0.603 1.00 91.00 87 PHE A C 1
ATOM 657 O O . PHE A 1 87 ? 8.057 -14.597 -1.667 1.00 91.00 87 PHE A O 1
ATOM 664 N N . HIS A 1 88 ? 8.103 -14.629 0.569 1.00 86.38 88 HIS A N 1
ATOM 665 C CA . HIS A 1 88 ? 7.681 -16.026 0.727 1.00 86.38 88 HIS A CA 1
ATOM 666 C C . HIS A 1 88 ? 6.273 -16.128 1.331 1.00 86.38 88 HIS A C 1
ATOM 668 O O . HIS A 1 88 ? 5.798 -15.193 1.955 1.00 86.38 88 HIS A O 1
ATOM 674 N N . ALA A 1 89 ? 5.575 -17.257 1.183 1.00 80.50 89 ALA A N 1
ATOM 675 C CA . ALA A 1 89 ? 4.210 -17.395 1.716 1.00 80.50 89 ALA A CA 1
ATOM 676 C C . ALA A 1 89 ? 4.142 -17.318 3.257 1.00 80.50 89 ALA A C 1
ATOM 678 O O . ALA A 1 89 ? 3.138 -16.874 3.805 1.00 80.50 89 ALA A O 1
ATOM 679 N N . ASP A 1 90 ? 5.227 -17.689 3.942 1.00 86.19 90 ASP A N 1
ATOM 680 C CA . ASP A 1 90 ? 5.276 -17.785 5.407 1.00 86.19 90 ASP A CA 1
ATOM 681 C C . ASP A 1 90 ? 5.574 -16.448 6.121 1.00 86.19 90 ASP A C 1
ATOM 683 O O . ASP A 1 90 ? 6.042 -16.441 7.262 1.00 86.19 90 ASP A O 1
ATOM 687 N N . VAL A 1 91 ? 5.369 -15.296 5.466 1.00 88.38 91 VAL A N 1
ATOM 688 C CA . VAL A 1 91 ? 5.504 -14.002 6.160 1.00 88.38 91 VAL A CA 1
ATOM 689 C C . VAL A 1 91 ? 4.363 -13.831 7.164 1.00 88.38 91 VAL A C 1
ATOM 691 O O . VAL A 1 91 ? 3.240 -14.284 6.947 1.00 88.38 91 VAL A O 1
ATOM 694 N N . TYR A 1 92 ? 4.634 -13.131 8.265 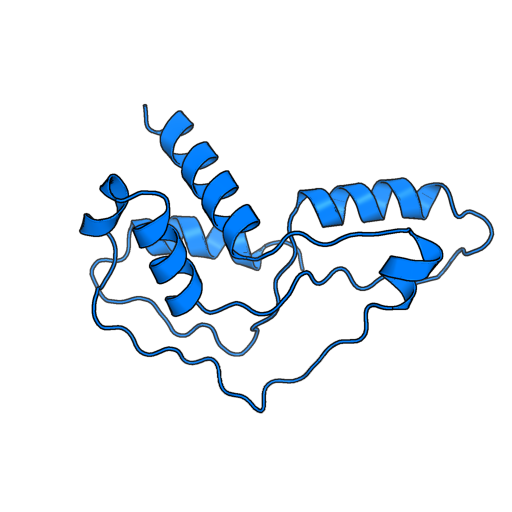1.00 90.81 92 TYR A N 1
ATOM 695 C CA . TYR A 1 92 ? 3.606 -12.729 9.223 1.00 90.81 92 TYR A CA 1
ATOM 696 C C . TYR A 1 92 ? 2.450 -11.979 8.539 1.00 90.81 92 TYR A C 1
ATOM 698 O O . TYR A 1 92 ? 2.651 -11.184 7.623 1.00 90.81 92 TYR A O 1
ATOM 706 N N . GLY A 1 93 ? 1.231 -12.205 9.028 1.00 92.19 93 GLY A N 1
ATOM 707 C CA . GLY A 1 93 ? 0.053 -11.439 8.632 1.00 92.19 93 GLY A CA 1
ATOM 708 C C . GLY A 1 93 ? -0.156 -10.187 9.485 1.00 92.19 93 GLY A C 1
ATOM 709 O O . GLY A 1 93 ? 0.620 -9.872 10.390 1.00 92.19 93 GLY A O 1
ATOM 710 N N . TRP A 1 94 ? -1.258 -9.495 9.225 1.00 93.50 94 TRP A N 1
ATOM 711 C CA . TRP A 1 94 ? -1.765 -8.421 10.072 1.00 93.50 94 TRP A CA 1
ATOM 712 C C . TRP A 1 94 ? -3.287 -8.507 10.173 1.00 93.50 94 TRP A C 1
ATOM 714 O O . TRP A 1 94 ? -3.952 -9.042 9.288 1.00 93.50 94 TRP A O 1
ATOM 724 N N . ASP A 1 95 ? -3.829 -7.926 11.238 1.00 95.25 95 ASP A N 1
ATOM 725 C CA . ASP A 1 95 ? -5.252 -7.639 11.361 1.00 95.25 95 ASP A CA 1
ATOM 726 C C . ASP A 1 95 ? -5.427 -6.125 11.495 1.00 95.25 95 ASP A C 1
ATOM 728 O O . ASP A 1 95 ? -4.920 -5.492 12.425 1.00 95.25 95 ASP A O 1
ATOM 732 N N . ASN A 1 96 ? -6.115 -5.538 10.521 1.00 96.06 96 ASN A N 1
ATOM 733 C CA . ASN A 1 96 ? -6.467 -4.125 10.501 1.00 96.06 96 ASN A CA 1
ATOM 734 C C . ASN A 1 96 ? -7.993 -3.909 10.471 1.00 96.06 96 ASN A C 1
ATOM 736 O O . ASN A 1 96 ? -8.429 -2.796 10.167 1.00 96.06 96 ASN A O 1
ATOM 740 N N . SER A 1 97 ? -8.793 -4.925 10.821 1.00 96.44 97 SER A N 1
ATOM 741 C CA . SER A 1 97 ? -10.264 -4.871 10.915 1.00 96.44 97 SER A CA 1
ATOM 742 C C . SER A 1 97 ? -10.740 -3.625 11.656 1.00 96.44 97 SER A C 1
ATOM 744 O O . SER A 1 97 ? -11.487 -2.823 11.109 1.00 96.44 97 SER A O 1
ATOM 746 N N . LYS A 1 98 ? -10.168 -3.352 12.832 1.00 94.31 98 LYS A N 1
ATOM 747 C CA . LYS A 1 98 ? -10.475 -2.165 13.644 1.00 94.31 98 LYS A CA 1
ATOM 748 C C . LYS A 1 98 ? -10.345 -0.846 12.882 1.00 94.31 98 LYS A C 1
ATOM 750 O O . LYS A 1 98 ? -11.169 0.042 13.045 1.00 94.31 98 LYS A O 1
ATOM 755 N N . SER A 1 99 ? -9.302 -0.691 12.070 1.00 95.06 99 SER A N 1
ATOM 756 C CA . SER A 1 99 ? -9.099 0.535 11.286 1.00 95.06 99 SER A CA 1
ATOM 757 C C . SER A 1 99 ? -10.119 0.671 10.149 1.00 95.06 99 SER A C 1
ATOM 759 O O . SER A 1 99 ? -10.521 1.779 9.813 1.00 95.06 99 SER A O 1
ATOM 761 N N . ARG A 1 100 ? -10.586 -0.452 9.597 1.00 96.12 100 ARG A N 1
ATOM 762 C CA . ARG A 1 100 ? -11.619 -0.483 8.558 1.00 96.12 100 ARG A CA 1
ATOM 763 C C . ARG A 1 100 ? -13.001 -0.221 9.142 1.00 96.12 100 ARG A C 1
ATOM 765 O O . ARG A 1 100 ? -13.750 0.570 8.596 1.00 96.12 100 ARG A O 1
ATOM 772 N N . GLU A 1 101 ? -13.314 -0.840 10.272 1.00 94.75 101 GLU A N 1
ATOM 773 C CA . GLU A 1 101 ? -14.633 -0.768 10.903 1.00 94.75 101 GLU A CA 1
ATOM 774 C C . GLU A 1 101 ? -14.858 0.551 11.645 1.00 94.75 101 GLU A C 1
ATOM 776 O O . GLU A 1 101 ? -15.912 1.159 11.504 1.00 94.75 101 GLU A O 1
ATOM 781 N N . VAL A 1 102 ? -13.871 1.011 12.423 1.00 93.31 102 VAL A N 1
ATOM 782 C CA . VAL A 1 102 ? -14.022 2.210 13.264 1.00 93.31 102 VAL A CA 1
ATOM 783 C C . VAL A 1 102 ? -13.749 3.482 12.472 1.00 93.31 102 VAL A C 1
ATOM 785 O O . VAL A 1 102 ? -14.484 4.453 12.606 1.00 93.31 102 VAL A O 1
ATOM 788 N N . LEU A 1 103 ? -12.694 3.492 11.650 1.00 93.94 103 LEU A N 1
ATOM 789 C CA . LEU A 1 103 ? -12.329 4.673 10.865 1.00 93.94 103 LEU A CA 1
ATOM 790 C C . LEU A 1 103 ? -12.891 4.628 9.440 1.00 93.94 103 LEU A C 1
ATOM 792 O O . LEU A 1 103 ? -12.693 5.579 8.697 1.00 93.94 103 LEU A O 1
ATOM 796 N N . GLY A 1 104 ? -13.548 3.551 9.003 1.00 95.12 104 GLY A N 1
ATOM 797 C CA . GLY A 1 104 ? -14.061 3.444 7.630 1.00 95.12 104 GLY A CA 1
ATOM 798 C C . GLY A 1 104 ? -12.968 3.416 6.555 1.00 95.12 104 GLY A C 1
ATOM 799 O O . GLY A 1 104 ? -13.213 3.869 5.436 1.00 95.12 104 GLY A O 1
ATOM 800 N N . LEU A 1 105 ? -11.736 3.017 6.895 1.00 96.06 105 LEU A N 1
ATOM 801 C CA . LEU A 1 105 ? -10.608 3.095 5.963 1.00 96.06 105 LEU A CA 1
ATOM 802 C C . LEU A 1 105 ? -10.704 2.055 4.846 1.00 96.06 105 LEU A C 1
ATOM 804 O O . LEU A 1 105 ? -10.884 0.860 5.090 1.00 96.06 105 LEU A O 1
ATOM 808 N N . GLU A 1 106 ? -10.444 2.521 3.630 1.00 96.56 106 GLU A N 1
ATOM 809 C CA . GLU A 1 106 ? -10.148 1.697 2.466 1.00 96.56 106 GLU A CA 1
ATOM 810 C C . GLU A 1 106 ? -8.693 1.925 2.069 1.00 96.56 106 GLU A C 1
ATOM 812 O O . GLU A 1 106 ? -8.234 3.065 2.007 1.00 96.56 106 GLU A O 1
ATOM 817 N N . TYR A 1 107 ? -7.963 0.837 1.832 1.00 96.94 107 TYR A N 1
ATOM 818 C CA . TYR A 1 107 ? -6.532 0.904 1.567 1.00 96.94 107 TYR A CA 1
ATOM 819 C C . TYR A 1 107 ? -6.228 0.779 0.084 1.00 96.94 107 TYR A C 1
ATOM 821 O O . TYR A 1 107 ? -6.789 -0.079 -0.603 1.00 96.94 107 TYR A O 1
ATOM 829 N N . ARG A 1 108 ? -5.291 1.598 -0.385 1.00 97.50 108 ARG A N 1
ATOM 830 C CA . ARG A 1 108 ? -4.801 1.564 -1.763 1.00 97.50 108 ARG A CA 1
ATOM 831 C C . ARG A 1 108 ? -3.887 0.363 -1.985 1.00 97.50 108 ARG A C 1
ATOM 833 O O . ARG A 1 108 ? -3.078 0.002 -1.129 1.00 97.50 108 ARG A O 1
ATOM 840 N N . ASP A 1 109 ? -4.019 -0.250 -3.158 1.00 96.81 109 ASP A N 1
ATOM 841 C CA . ASP A 1 109 ? -3.163 -1.361 -3.562 1.00 96.81 109 ASP A CA 1
ATOM 842 C C . ASP A 1 109 ? -1.748 -0.896 -3.940 1.00 96.81 109 ASP A C 1
ATOM 844 O O . ASP A 1 109 ? -1.501 0.272 -4.247 1.00 96.81 109 ASP A O 1
ATOM 848 N N . LEU A 1 110 ? -0.797 -1.836 -3.938 1.00 95.81 110 LEU A N 1
ATOM 849 C CA . LEU A 1 110 ? 0.611 -1.542 -4.218 1.00 95.81 110 LEU A CA 1
ATOM 850 C C . LEU A 1 110 ? 0.789 -0.869 -5.585 1.00 95.81 110 LEU A C 1
ATOM 852 O O . LEU A 1 110 ? 1.590 0.055 -5.724 1.00 95.81 110 LEU A O 1
ATOM 856 N N . LYS A 1 111 ? 0.022 -1.312 -6.588 1.00 95.94 111 LYS A N 1
ATOM 857 C CA . LYS A 1 111 ? 0.109 -0.802 -7.957 1.00 95.94 111 LYS A CA 1
ATOM 858 C C . LYS A 1 111 ? -0.255 0.677 -8.032 1.00 95.94 111 LYS A C 1
ATOM 860 O O . LYS A 1 111 ? 0.464 1.456 -8.654 1.00 95.94 111 LYS A O 1
ATOM 865 N N . THR A 1 112 ? -1.344 1.063 -7.377 1.00 96.12 112 THR A N 1
ATOM 866 C CA . THR A 1 112 ? -1.804 2.448 -7.269 1.00 96.12 112 THR A CA 1
ATOM 867 C C . THR A 1 112 ? -0.773 3.305 -6.551 1.00 96.12 112 THR A C 1
ATOM 869 O O . THR A 1 112 ? -0.402 4.358 -7.066 1.00 96.12 112 THR A O 1
ATOM 872 N N . CYS A 1 113 ? -0.247 2.834 -5.418 1.00 96.12 113 CYS A N 1
ATOM 873 C CA . CYS A 1 113 ? 0.763 3.557 -4.646 1.00 96.12 113 CYS A CA 1
ATOM 874 C C . CYS A 1 113 ? 2.038 3.827 -5.456 1.00 96.12 113 CYS A C 1
ATOM 876 O O . CYS A 1 113 ? 2.528 4.957 -5.502 1.00 96.12 113 CYS A O 1
ATOM 878 N N . VAL A 1 114 ? 2.580 2.791 -6.103 1.00 94.19 114 VAL A N 1
ATOM 879 C CA . VAL A 1 114 ? 3.824 2.883 -6.878 1.00 94.19 114 VAL A CA 1
ATOM 880 C C . VAL A 1 114 ? 3.624 3.753 -8.117 1.00 94.19 114 VAL A C 1
ATOM 882 O O . VAL A 1 114 ? 4.421 4.660 -8.337 1.00 94.19 114 VAL A O 1
ATOM 885 N N . ARG A 1 115 ? 2.543 3.552 -8.885 1.00 93.94 115 ARG A N 1
ATOM 886 C CA . ARG A 1 115 ? 2.231 4.376 -10.066 1.00 93.94 115 ARG A CA 1
ATOM 887 C C . ARG A 1 115 ? 2.166 5.857 -9.720 1.00 93.94 115 ARG A C 1
ATOM 889 O O . ARG A 1 115 ? 2.827 6.664 -10.369 1.00 93.94 115 ARG A O 1
ATOM 896 N N . ASP A 1 116 ? 1.373 6.208 -8.713 1.00 94.31 116 ASP A N 1
ATOM 897 C CA . ASP A 1 116 ? 1.149 7.606 -8.354 1.00 94.31 116 ASP A CA 1
ATOM 898 C C . ASP A 1 116 ? 2.454 8.254 -7.847 1.00 94.31 116 ASP A C 1
ATOM 900 O O . ASP A 1 116 ? 2.720 9.424 -8.130 1.00 94.31 116 ASP A O 1
ATOM 904 N N . THR A 1 117 ? 3.301 7.475 -7.161 1.00 92.69 117 THR A N 1
ATOM 905 C CA . THR A 1 117 ? 4.628 7.910 -6.701 1.00 92.69 117 THR A CA 1
ATOM 906 C C . THR A 1 117 ? 5.572 8.159 -7.876 1.00 92.69 117 THR A C 1
ATOM 908 O O . THR A 1 117 ? 6.142 9.243 -7.970 1.00 92.69 117 THR A O 1
ATOM 911 N N . VAL A 1 118 ? 5.705 7.205 -8.804 1.00 90.12 118 VAL A N 1
ATOM 912 C CA . VAL A 1 118 ? 6.558 7.346 -9.998 1.00 90.12 118 VAL A CA 1
ATOM 913 C C . VAL A 1 118 ? 6.128 8.547 -10.831 1.00 90.12 118 VAL A C 1
ATOM 915 O O . VAL A 1 118 ? 6.959 9.378 -11.176 1.00 90.12 118 VAL A O 1
ATOM 918 N N . GLN A 1 119 ? 4.828 8.707 -11.087 1.00 89.75 119 GLN A N 1
ATOM 919 C CA . GLN A 1 119 ? 4.311 9.868 -11.815 1.00 89.75 119 GLN A CA 1
ATOM 920 C C . GLN A 1 119 ? 4.626 11.188 -11.104 1.00 89.75 119 GLN A C 1
ATOM 922 O O . GLN A 1 119 ? 4.895 12.193 -11.759 1.00 89.75 119 GLN A O 1
ATOM 927 N N . SER A 1 120 ? 4.589 11.207 -9.769 1.00 90.00 120 SER A N 1
ATOM 928 C CA . SER A 1 120 ? 4.978 12.390 -9.004 1.00 90.00 120 SER A CA 1
ATOM 929 C C . SER A 1 120 ? 6.466 12.704 -9.129 1.00 90.00 120 SER A C 1
ATOM 931 O O . SER A 1 120 ? 6.806 13.880 -9.190 1.00 90.00 120 SER A O 1
ATOM 933 N N . LEU A 1 121 ? 7.331 11.688 -9.161 1.00 87.06 121 LEU A N 1
ATOM 934 C CA . LEU A 1 121 ? 8.776 11.861 -9.319 1.00 87.06 121 LEU A CA 1
ATOM 935 C C . LEU A 1 121 ? 9.138 12.308 -10.738 1.00 87.06 121 LEU A C 1
ATOM 937 O O . LEU A 1 121 ? 9.894 13.260 -10.886 1.00 87.06 121 LEU A O 1
ATOM 941 N N . MET A 1 122 ? 8.549 11.696 -11.768 1.00 83.81 122 MET A N 1
ATOM 942 C CA . MET A 1 122 ? 8.806 12.062 -13.167 1.00 83.81 1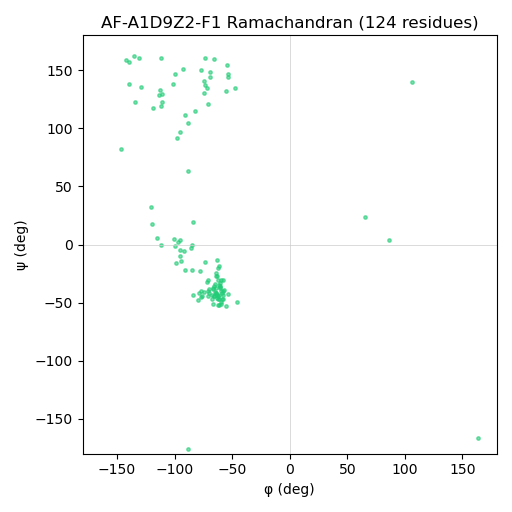22 MET A CA 1
ATOM 943 C C . MET A 1 122 ? 8.465 13.530 -13.447 1.00 83.81 122 MET A C 1
ATOM 945 O O . MET A 1 122 ? 9.270 14.233 -14.040 1.00 83.81 122 MET A O 1
ATOM 949 N N . ARG A 1 123 ? 7.342 14.035 -12.914 1.00 86.88 123 ARG A N 1
ATOM 950 C CA . ARG A 1 123 ? 6.965 15.460 -13.021 1.00 86.88 123 ARG A CA 1
ATOM 951 C C . ARG A 1 123 ? 7.951 16.439 -12.370 1.00 86.88 123 ARG A C 1
ATOM 953 O O . ARG A 1 123 ? 7.843 17.631 -12.620 1.00 86.88 123 ARG A O 1
ATOM 960 N N . LEU A 1 124 ? 8.819 15.976 -11.469 1.00 83.50 124 LEU A N 1
ATOM 961 C CA . LEU A 1 124 ? 9.833 16.810 -10.810 1.00 83.50 124 LEU A CA 1
ATOM 962 C C . LEU A 1 124 ? 11.195 16.755 -11.516 1.00 83.50 124 LEU A C 1
ATOM 964 O O . LEU A 1 124 ? 12.065 17.559 -11.190 1.00 83.50 124 LEU A O 1
ATOM 968 N N . LEU A 1 125 ? 11.395 15.782 -12.410 1.00 73.31 125 LEU A N 1
ATOM 969 C CA . LEU A 1 125 ? 12.625 15.595 -13.183 1.00 73.31 125 LEU A CA 1
ATOM 970 C C . LEU A 1 125 ? 12.558 16.255 -14.574 1.00 73.31 125 LEU A C 1
ATOM 972 O O . LEU A 1 125 ? 13.584 16.338 -15.248 1.00 73.31 125 LEU A O 1
ATOM 976 N N . GLU A 1 126 ? 11.371 16.714 -14.978 1.00 59.91 126 GLU A N 1
ATOM 977 C CA . GLU A 1 126 ? 11.115 17.610 -16.119 1.00 59.91 126 GLU A CA 1
ATOM 978 C C . GLU A 1 126 ? 11.343 19.083 -15.741 1.00 59.91 126 GLU A C 1
ATOM 980 O O . GLU A 1 126 ? 11.896 19.824 -16.589 1.00 59.91 126 GLU A O 1
#

InterPro domains:
  IPR036291 NAD(P)-binding domain superfamily [SSF51735] (28-123)

Nearest PDB structures (foldseek):
  5ywl-assembly1_A  TM=8.041E-01  e=6.186E-06  Scheffersomyces stipitis CBS 6054
  7y0k-assembly1_A  TM=8.683E-01  e=1.980E-05  Candida parapsilosis
  8h61-assembly1_B  TM=8.130E-01  e=2.918E-05  Candida parapsilosis
  7xwu-assembly2_B  TM=7.977E-01  e=2.735E-05  Candida parapsilosis
  2hun-assembly1_A  TM=5.420E-01  e=1.796E-01  Pyrococcus horikoshii OT3

Sequence (126 aa):
MQGCIVATLGQLLEISEGIPPTGPVYIFADVRDVAEAHVRAIEVVEDGGRRFFTVGGFFSNKRIADVIREVCPDAEGGLPRDMPDDFHADVYGWDNSKSREVLGLEYRDLKTCVRDTVQSLMRLLE

Foldseek 3Di:
DQPQPLVQVVVQLADPPARDWQPDDFWDAAPVLVVLLVVLVVVPVVDPPDDADGTQDTHISVRLLVLCCVQPVVSVVRHDDDDDGPDDPPRDDDDRVCSCVRSVGDGDDPSVRSNVSVVVVVVVVD

Solvent-accessible surface area (backbone atoms only — not comparable to full-atom values): 7944 Å² total; per-residue (Å²): 140,87,63,68,65,69,56,48,55,62,52,49,61,70,33,85,89,54,85,70,83,47,73,96,63,43,71,41,62,49,71,66,52,50,50,50,50,55,58,43,56,65,73,48,64,95,52,75,90,69,84,68,53,77,67,38,46,73,56,34,56,44,57,51,51,53,43,44,44,73,73,37,62,87,58,39,88,37,47,71,84,92,65,76,68,83,72,59,89,86,60,84,86,84,82,40,62,66,27,32,71,75,58,64,55,74,66,62,48,67,62,58,51,51,45,56,49,52,56,56,51,54,69,72,76,110

Secondary structure (DSSP, 8-state):
---HHHHHHHHHTT-SS-PPP-TT--EE--HHHHHHHHHHHHH-GGGTT-------EE--HHHHHHHHHHH-GGGGGGS-SS------TTS-----HHHHHHH---PPPHHHHHHHHHHHHHHHH-